Protein AF-A0A8T3WBH4-F1 (afdb_monomer_lite)

Structure (mmCIF, N/CA/C/O backbone):
data_AF-A0A8T3WBH4-F1
#
_entry.id   AF-A0A8T3WBH4-F1
#
loop_
_atom_site.group_PDB
_atom_site.id
_atom_site.type_symbol
_atom_site.label_atom_id
_atom_site.label_alt_id
_atom_site.label_comp_id
_atom_site.label_asym_id
_atom_site.label_entity_id
_atom_site.label_seq_id
_atom_site.pdbx_PDB_ins_code
_atom_site.Cartn_x
_atom_site.Cartn_y
_atom_site.Cartn_z
_atom_site.occupancy
_atom_site.B_iso_or_equiv
_atom_site.auth_seq_id
_atom_site.auth_comp_id
_atom_site.auth_asym_id
_atom_site.auth_atom_id
_atom_site.pdbx_PDB_model_num
ATOM 1 N N . MET A 1 1 ? 13.947 11.936 2.432 1.00 70.00 1 MET A N 1
ATOM 2 C CA . MET A 1 1 ? 15.131 11.147 1.985 1.00 70.00 1 MET A CA 1
ATOM 3 C C . MET A 1 1 ? 14.965 9.673 2.341 1.00 70.00 1 MET A C 1
ATOM 5 O O . MET A 1 1 ? 15.220 8.829 1.490 1.00 70.00 1 MET A O 1
ATOM 9 N N . GLU A 1 2 ? 14.506 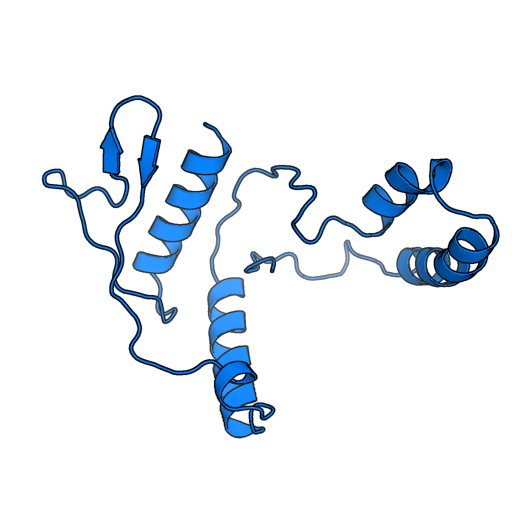9.368 3.559 1.00 82.19 2 GLU A N 1
ATOM 10 C CA . GLU A 1 2 ? 14.155 8.006 3.988 1.00 82.19 2 GLU A CA 1
ATOM 11 C C . GLU A 1 2 ? 12.959 7.437 3.201 1.00 82.19 2 GLU A C 1
ATOM 13 O O . GLU A 1 2 ? 13.027 6.307 2.728 1.00 82.19 2 GLU A O 1
ATOM 18 N N . ASP A 1 3 ? 11.934 8.253 2.929 1.00 84.56 3 ASP A N 1
ATOM 19 C CA . ASP A 1 3 ? 10.745 7.850 2.148 1.00 84.56 3 ASP A CA 1
ATOM 20 C C . ASP A 1 3 ? 11.100 7.444 0.717 1.00 84.56 3 ASP A C 1
ATOM 22 O O . ASP A 1 3 ? 10.615 6.439 0.202 1.00 84.56 3 ASP A O 1
ATOM 26 N N . ILE A 1 4 ? 12.024 8.179 0.089 1.00 88.12 4 ILE A N 1
ATOM 27 C CA . ILE A 1 4 ? 12.537 7.839 -1.243 1.00 88.12 4 ILE A CA 1
ATOM 28 C C . ILE A 1 4 ? 13.235 6.478 -1.194 1.00 88.12 4 ILE A C 1
ATOM 30 O O . ILE A 1 4 ? 12.923 5.610 -2.003 1.00 88.12 4 ILE A O 1
ATOM 34 N N . LYS A 1 5 ? 14.141 6.254 -0.232 1.00 88.94 5 LYS A N 1
ATOM 35 C CA . LYS A 1 5 ? 14.829 4.959 -0.088 1.00 88.94 5 LYS A CA 1
ATOM 36 C C . LYS A 1 5 ? 13.840 3.818 0.147 1.00 88.94 5 LYS A C 1
ATOM 38 O O . LYS A 1 5 ? 13.978 2.764 -0.468 1.00 88.94 5 LYS A O 1
ATOM 43 N N . ARG A 1 6 ? 12.831 4.042 0.996 1.00 90.88 6 ARG A N 1
ATOM 44 C CA . ARG A 1 6 ? 11.743 3.095 1.261 1.00 90.88 6 ARG A CA 1
ATOM 45 C C . ARG A 1 6 ? 11.005 2.725 -0.026 1.00 90.88 6 ARG A C 1
ATOM 47 O O . ARG A 1 6 ? 10.841 1.542 -0.310 1.00 90.88 6 ARG A O 1
ATOM 54 N N . ASN A 1 7 ? 10.587 3.717 -0.806 1.00 91.06 7 ASN A N 1
ATOM 55 C CA . ASN A 1 7 ? 9.815 3.492 -2.026 1.00 91.06 7 ASN A CA 1
ATOM 56 C C . ASN A 1 7 ? 10.655 2.810 -3.115 1.00 91.06 7 ASN A C 1
ATOM 58 O O . ASN A 1 7 ? 10.172 1.888 -3.765 1.00 91.06 7 ASN A O 1
ATOM 62 N N . ILE A 1 8 ? 11.930 3.182 -3.263 1.00 92.56 8 ILE A N 1
ATOM 63 C CA . ILE A 1 8 ? 12.861 2.501 -4.175 1.00 92.56 8 ILE A CA 1
ATOM 64 C C . ILE A 1 8 ? 13.051 1.031 -3.777 1.00 92.56 8 ILE A C 1
ATOM 66 O O . ILE A 1 8 ? 12.956 0.168 -4.643 1.00 92.56 8 ILE A O 1
ATOM 70 N N . LEU A 1 9 ? 13.225 0.720 -2.486 1.00 93.06 9 LEU A N 1
ATOM 71 C CA . LEU A 1 9 ? 13.319 -0.666 -2.002 1.00 93.06 9 LEU A CA 1
ATOM 72 C C . LEU A 1 9 ? 12.082 -1.492 -2.378 1.00 93.06 9 LEU A C 1
ATOM 74 O O . LEU A 1 9 ? 12.211 -2.636 -2.815 1.00 93.06 9 LEU A O 1
ATOM 78 N N . ILE A 1 10 ? 10.887 -0.918 -2.221 1.00 94.19 10 ILE A N 1
ATOM 79 C CA . ILE A 1 10 ? 9.627 -1.583 -2.577 1.00 94.19 10 ILE A CA 1
ATOM 80 C C . ILE A 1 10 ? 9.567 -1.831 -4.089 1.00 94.19 10 ILE A C 1
ATOM 82 O O . ILE A 1 10 ? 9.296 -2.952 -4.516 1.00 94.19 10 ILE A O 1
ATOM 86 N N . LEU A 1 11 ? 9.874 -0.822 -4.906 1.00 94.81 11 LEU A N 1
ATOM 87 C CA . LEU A 1 11 ? 9.856 -0.938 -6.367 1.00 94.81 11 LEU A CA 1
ATOM 88 C C . LEU A 1 11 ? 10.884 -1.957 -6.884 1.00 94.81 11 LEU A C 1
ATOM 90 O O . LEU A 1 11 ? 10.585 -2.752 -7.775 1.00 94.81 11 LEU A O 1
ATOM 94 N N . GLU A 1 12 ? 12.080 -2.000 -6.299 1.00 93.50 12 GLU A N 1
ATOM 95 C CA . GLU A 1 12 ? 13.083 -3.020 -6.617 1.00 93.50 12 GLU A CA 1
ATOM 96 C C . GLU A 1 12 ? 12.619 -4.438 -6.261 1.00 93.50 12 GLU A C 1
ATOM 98 O O . GLU A 1 12 ? 12.965 -5.386 -6.965 1.00 93.50 12 GLU A O 1
ATOM 103 N N . ALA A 1 13 ? 11.843 -4.609 -5.189 1.00 94.50 13 ALA A N 1
ATOM 104 C CA . ALA A 1 13 ? 11.258 -5.903 -4.848 1.00 94.50 13 ALA A CA 1
ATOM 105 C C . ALA A 1 13 ? 10.162 -6.305 -5.845 1.00 94.50 13 ALA A C 1
ATOM 107 O O . ALA A 1 13 ? 10.139 -7.444 -6.310 1.00 94.50 13 ALA A O 1
ATOM 108 N N . VAL A 1 14 ? 9.303 -5.355 -6.224 1.00 94.06 14 VAL A N 1
ATOM 109 C CA . VAL A 1 14 ? 8.222 -5.561 -7.196 1.00 94.06 14 VAL A CA 1
ATOM 110 C C . VAL A 1 14 ? 8.778 -5.971 -8.564 1.00 94.06 14 VAL A C 1
ATOM 112 O O . VAL A 1 14 ? 8.340 -6.984 -9.104 1.00 94.06 14 VAL A O 1
ATOM 115 N N . THR A 1 15 ? 9.814 -5.294 -9.072 1.00 92.44 15 THR A N 1
ATOM 116 C CA . THR A 1 15 ? 10.456 -5.644 -10.363 1.00 92.44 15 THR A CA 1
ATOM 117 C C . THR A 1 15 ? 11.096 -7.031 -10.421 1.00 92.44 15 THR A C 1
ATOM 119 O O . THR A 1 15 ? 11.357 -7.541 -11.509 1.00 92.44 15 THR A O 1
ATOM 122 N N . LYS A 1 16 ? 11.369 -7.651 -9.269 1.00 92.50 16 LYS A N 1
ATOM 123 C CA . LYS A 1 16 ? 11.939 -9.004 -9.162 1.00 92.50 16 LYS A CA 1
ATOM 124 C C . LYS A 1 16 ? 10.873 -10.065 -8.872 1.00 92.50 16 LYS A C 1
ATOM 126 O O . LYS A 1 16 ? 11.213 -11.214 -8.599 1.00 92.50 16 LYS A O 1
ATOM 131 N N . SER A 1 17 ? 9.601 -9.678 -8.888 1.00 94.19 17 SER A N 1
ATOM 132 C CA . SER A 1 17 ? 8.461 -10.527 -8.552 1.00 94.19 17 SER A CA 1
ATOM 133 C C . SER A 1 17 ? 7.600 -10.833 -9.783 1.00 94.19 17 SER A C 1
ATOM 135 O O . SER A 1 17 ? 7.861 -10.349 -10.880 1.00 94.19 17 SER A O 1
ATOM 137 N N . ALA A 1 18 ? 6.550 -11.632 -9.594 1.00 94.06 18 ALA A N 1
ATOM 138 C CA . ALA A 1 18 ? 5.538 -11.913 -10.616 1.00 94.06 18 ALA A CA 1
ATOM 139 C C . ALA A 1 18 ? 4.307 -10.981 -10.531 1.00 94.06 18 ALA A C 1
ATOM 141 O O . ALA A 1 18 ? 3.248 -11.290 -11.092 1.00 94.06 18 ALA A O 1
ATOM 142 N N . ILE A 1 19 ? 4.409 -9.891 -9.764 1.00 95.75 19 ILE A N 1
ATOM 143 C CA . ILE A 1 19 ? 3.355 -8.880 -9.631 1.00 95.75 19 ILE A CA 1
ATOM 144 C C . ILE A 1 19 ? 3.261 -8.114 -10.946 1.00 95.75 19 ILE A C 1
ATOM 146 O O . ILE A 1 19 ? 4.277 -7.707 -11.505 1.00 95.75 19 ILE A O 1
ATOM 150 N N . ASN A 1 20 ? 2.045 -7.905 -11.438 1.00 94.81 20 ASN A N 1
ATOM 151 C CA . ASN A 1 20 ? 1.845 -7.046 -12.595 1.00 94.81 20 ASN A CA 1
ATOM 152 C C . ASN A 1 20 ? 2.023 -5.583 -12.180 1.00 94.81 20 ASN A C 1
ATOM 154 O O . ASN A 1 20 ? 1.336 -5.088 -11.289 1.00 94.81 20 ASN A O 1
ATOM 158 N N . HIS A 1 21 ? 2.946 -4.889 -12.836 1.00 93.69 21 HIS A N 1
ATOM 159 C CA . HIS A 1 21 ? 3.236 -3.483 -12.587 1.00 93.69 21 HIS A CA 1
ATOM 160 C C . HIS A 1 21 ? 3.638 -2.790 -13.897 1.00 93.69 21 HIS A C 1
ATOM 162 O O . HIS A 1 21 ? 4.136 -3.457 -14.812 1.00 93.69 21 HIS A O 1
ATOM 168 N N . PRO A 1 22 ? 3.479 -1.458 -14.007 1.00 95.06 22 PRO A N 1
ATOM 169 C CA . PRO A 1 22 ? 4.045 -0.709 -15.120 1.00 95.06 22 PRO A CA 1
ATOM 170 C C . PRO A 1 22 ? 5.549 -0.961 -15.221 1.00 95.06 22 PRO A C 1
ATOM 172 O O . PRO A 1 22 ? 6.264 -0.958 -14.212 1.00 95.06 22 PRO A O 1
ATOM 175 N N . ARG A 1 23 ? 6.048 -1.205 -16.432 1.00 94.88 23 ARG A N 1
ATOM 176 C CA . ARG A 1 23 ? 7.477 -1.446 -16.643 1.00 94.88 23 ARG A CA 1
ATOM 177 C C . ARG A 1 23 ? 8.264 -0.218 -16.195 1.00 94.88 23 ARG A C 1
ATOM 179 O O . ARG A 1 23 ? 7.995 0.884 -16.661 1.00 94.88 23 ARG A O 1
ATOM 186 N N . LEU A 1 24 ? 9.259 -0.420 -15.333 1.00 95.62 24 LEU A N 1
ATOM 187 C CA . LEU A 1 24 ? 10.162 0.650 -14.914 1.00 95.62 24 LEU A CA 1
ATOM 188 C C . LEU A 1 24 ? 11.278 0.846 -15.943 1.00 95.62 24 LEU A C 1
ATOM 190 O O . LEU A 1 24 ? 11.896 -0.116 -16.407 1.00 95.62 24 LEU A O 1
ATOM 194 N N . HIS A 1 25 ? 11.559 2.104 -16.267 1.00 95.31 25 HIS A N 1
ATOM 195 C CA . HIS A 1 25 ? 12.693 2.497 -17.094 1.00 95.31 25 HIS A CA 1
ATOM 196 C C . HIS A 1 25 ? 13.923 2.715 -16.225 1.00 95.31 25 HIS A C 1
ATOM 198 O O . HIS A 1 25 ? 13.847 3.284 -15.136 1.00 95.31 25 HIS A O 1
ATOM 204 N N . LEU A 1 26 ? 15.073 2.264 -16.720 1.00 95.06 26 LEU A N 1
ATOM 205 C CA . LEU A 1 26 ? 16.338 2.384 -16.010 1.00 95.06 26 LEU A CA 1
ATOM 206 C C . LEU A 1 26 ? 17.125 3.600 -16.494 1.00 95.06 26 LEU A C 1
ATOM 208 O O . LEU A 1 26 ? 17.131 3.949 -17.674 1.00 95.06 26 LEU A O 1
ATOM 212 N N . THR A 1 27 ? 17.854 4.211 -15.570 1.00 94.38 27 THR A N 1
ATOM 213 C CA . THR A 1 27 ? 18.917 5.166 -15.885 1.00 94.38 27 THR A CA 1
ATOM 214 C C . THR A 1 27 ? 20.030 4.501 -16.699 1.00 94.38 27 THR A C 1
ATOM 216 O O . THR A 1 27 ? 20.169 3.277 -16.717 1.00 94.38 27 THR A O 1
ATOM 219 N N . LYS A 1 28 ? 20.926 5.314 -17.276 1.00 93.56 28 LYS A N 1
ATOM 220 C CA . LYS A 1 28 ? 22.148 4.832 -17.954 1.00 93.56 28 LYS A CA 1
ATOM 221 C C . LYS A 1 28 ? 23.028 3.931 -17.071 1.00 93.56 28 LYS A C 1
ATOM 223 O O . LYS A 1 28 ? 23.800 3.138 -17.593 1.00 93.56 28 LYS A O 1
ATOM 228 N N . ASN A 1 29 ? 22.889 4.040 -15.748 1.00 93.25 29 ASN A N 1
ATOM 229 C CA . ASN A 1 29 ? 23.630 3.256 -14.761 1.00 93.25 29 ASN A CA 1
ATOM 230 C C . ASN A 1 29 ? 22.817 2.068 -14.212 1.00 93.25 29 ASN A C 1
ATOM 232 O O . ASN A 1 29 ? 23.130 1.572 -13.132 1.00 93.25 29 ASN A O 1
ATOM 236 N N . ASN A 1 30 ? 21.762 1.634 -14.913 1.00 91.38 30 ASN A N 1
ATOM 237 C CA . ASN A 1 30 ? 20.896 0.508 -14.540 1.00 91.38 30 ASN A CA 1
ATOM 238 C C . ASN A 1 30 ? 20.185 0.653 -13.180 1.00 91.38 30 ASN A C 1
ATOM 240 O O . ASN A 1 30 ? 19.870 -0.340 -12.530 1.00 91.38 30 ASN A O 1
ATOM 244 N N . LYS A 1 31 ? 19.913 1.886 -12.743 1.00 92.31 31 LYS A N 1
ATOM 245 C CA . LYS A 1 31 ? 19.102 2.175 -11.543 1.00 92.31 31 LYS A CA 1
ATOM 246 C C . LYS A 1 31 ? 17.685 2.586 -11.929 1.00 92.31 31 LYS A C 1
ATOM 248 O O . LYS A 1 31 ? 17.536 3.279 -12.930 1.00 92.31 31 LYS A O 1
ATOM 253 N N . ILE A 1 32 ? 16.690 2.254 -11.104 1.00 93.50 32 ILE A N 1
ATOM 254 C CA . ILE A 1 32 ? 15.292 2.699 -11.290 1.00 93.50 32 ILE A CA 1
ATOM 255 C C . ILE A 1 32 ? 15.063 4.171 -10.894 1.00 93.50 32 ILE A C 1
ATOM 257 O O . ILE A 1 32 ? 14.092 4.787 -11.321 1.00 93.50 32 ILE A O 1
ATOM 261 N N . GLN A 1 33 ? 15.955 4.738 -10.077 1.00 95.12 33 GLN A N 1
ATOM 262 C CA . GLN A 1 33 ? 15.856 6.104 -9.569 1.00 95.12 33 GLN A CA 1
ATOM 263 C C . GLN A 1 33 ? 16.600 7.091 -10.476 1.00 95.12 33 GLN A C 1
ATOM 265 O O . GLN A 1 33 ? 17.807 6.954 -10.681 1.00 95.12 33 GLN A O 1
ATOM 270 N N . PHE A 1 34 ? 15.895 8.122 -10.932 1.00 94.31 34 PHE A N 1
ATOM 271 C CA . PHE A 1 34 ? 16.451 9.317 -11.561 1.00 94.31 34 PHE A CA 1
ATOM 272 C C . PHE A 1 34 ? 16.548 10.425 -10.510 1.00 94.31 34 PHE A C 1
ATOM 274 O O . PHE A 1 34 ? 15.587 10.655 -9.776 1.00 94.31 34 PHE A O 1
ATOM 281 N N . SER A 1 35 ? 17.684 11.117 -10.445 1.00 92.44 35 SER A N 1
ATOM 282 C CA . SER A 1 35 ? 17.904 12.192 -9.474 1.00 92.44 35 SER A CA 1
ATOM 283 C C . SER A 1 35 ? 18.502 13.413 -10.159 1.00 92.44 35 SER A C 1
ATOM 285 O O . SER A 1 35 ? 19.511 13.284 -10.847 1.00 92.44 35 SER A O 1
ATOM 287 N N . GLU A 1 36 ? 17.901 14.580 -9.931 1.00 91.38 36 GLU A N 1
ATOM 288 C CA . GLU A 1 36 ? 18.365 15.881 -10.425 1.00 91.38 36 GLU A CA 1
ATOM 289 C C . GLU A 1 36 ? 18.201 16.909 -9.296 1.00 91.38 36 GLU A C 1
ATOM 291 O O . GLU A 1 36 ? 17.085 17.219 -8.870 1.00 91.38 36 GLU A O 1
ATOM 296 N N . GLY A 1 37 ? 19.316 17.398 -8.745 1.00 89.75 37 GLY A N 1
ATOM 297 C CA . GLY A 1 37 ? 19.304 18.240 -7.545 1.00 89.75 37 GLY A CA 1
ATOM 298 C C . GLY A 1 37 ? 18.583 17.565 -6.369 1.00 89.75 37 GLY A C 1
ATOM 299 O O . GLY A 1 37 ? 18.967 16.481 -5.934 1.00 89.75 37 GLY A O 1
ATOM 300 N N . ASN A 1 38 ? 17.521 18.206 -5.871 1.00 89.62 38 ASN A N 1
ATOM 301 C CA . ASN A 1 38 ? 16.691 17.694 -4.771 1.00 89.62 38 ASN A CA 1
ATOM 302 C C . ASN A 1 38 ? 15.473 16.882 -5.245 1.00 89.62 38 ASN A C 1
ATOM 304 O O . ASN A 1 38 ? 14.643 16.488 -4.425 1.00 89.62 38 ASN A O 1
ATOM 308 N N . ILE A 1 39 ? 15.338 16.649 -6.551 1.00 90.50 39 ILE A N 1
ATOM 309 C CA . ILE A 1 39 ? 14.217 15.916 -7.135 1.00 90.50 39 ILE A CA 1
ATOM 310 C C . ILE A 1 39 ? 14.639 14.467 -7.355 1.00 90.50 39 ILE A C 1
ATOM 312 O O . ILE A 1 39 ? 15.706 14.186 -7.899 1.00 90.50 39 ILE A O 1
ATOM 316 N N . SER A 1 40 ? 13.771 13.547 -6.940 1.00 93.12 40 SER A N 1
ATOM 317 C CA . SER A 1 40 ? 13.893 12.120 -7.210 1.00 93.12 40 SER A CA 1
ATOM 318 C C . SER A 1 40 ? 12.657 11.656 -7.963 1.00 93.12 40 SER A C 1
ATOM 320 O O . SER A 1 40 ? 11.540 11.941 -7.539 1.00 93.12 40 SER A O 1
ATOM 322 N N . ALA A 1 41 ? 12.857 10.912 -9.043 1.00 94.81 41 ALA A N 1
ATOM 323 C CA . ALA A 1 41 ? 11.788 10.398 -9.884 1.00 94.81 41 ALA A CA 1
ATOM 324 C C . ALA A 1 41 ? 12.024 8.932 -10.259 1.00 94.81 41 ALA A C 1
ATOM 326 O O . ALA A 1 41 ? 13.150 8.430 -10.247 1.00 94.81 41 ALA A O 1
ATOM 327 N N . VAL A 1 42 ? 10.937 8.262 -10.627 1.00 95.88 42 VAL A N 1
ATOM 328 C CA . VAL A 1 42 ? 10.934 6.958 -11.288 1.00 95.88 42 VAL A CA 1
ATOM 329 C C . VAL A 1 42 ? 10.126 7.124 -12.565 1.00 95.88 42 VAL A C 1
ATOM 331 O O . VAL A 1 42 ? 9.090 7.784 -12.560 1.00 95.88 42 VAL A O 1
ATOM 334 N N . VAL A 1 43 ? 10.613 6.547 -13.659 1.00 95.62 43 VAL A N 1
ATOM 335 C CA . VAL A 1 43 ? 9.932 6.591 -14.955 1.00 95.62 43 VAL A CA 1
ATOM 336 C C . VAL A 1 43 ? 9.369 5.210 -15.239 1.00 95.62 43 VAL A C 1
ATOM 338 O O . VAL A 1 43 ? 10.072 4.210 -15.087 1.00 95.62 43 VAL A O 1
ATOM 341 N N . MET A 1 44 ? 8.105 5.150 -15.639 1.00 96.56 44 MET A N 1
ATOM 342 C CA . MET A 1 44 ? 7.408 3.902 -15.923 1.00 96.56 44 MET A CA 1
ATOM 343 C C . MET A 1 44 ? 6.534 4.027 -17.169 1.00 96.56 44 MET A C 1
ATOM 345 O O . MET A 1 44 ? 6.198 5.141 -17.571 1.00 96.56 44 MET A O 1
ATOM 349 N N . ASP A 1 45 ? 6.201 2.894 -17.785 1.00 97.06 45 ASP A N 1
ATOM 350 C CA . ASP A 1 45 ? 5.288 2.861 -18.928 1.00 97.06 45 ASP A CA 1
ATOM 351 C C . ASP A 1 45 ? 3.916 3.437 -18.557 1.00 97.06 45 ASP A C 1
ATOM 353 O O . ASP A 1 45 ? 3.384 3.196 -17.471 1.00 97.06 45 ASP A O 1
ATOM 357 N N . TYR A 1 46 ? 3.329 4.178 -19.495 1.00 96.00 46 TYR A N 1
ATOM 358 C CA . TYR A 1 46 ? 1.928 4.563 -19.411 1.00 96.00 46 TYR A CA 1
ATOM 359 C C . TYR A 1 46 ? 1.049 3.325 -19.611 1.00 96.00 46 TYR A C 1
ATOM 361 O O . TYR A 1 46 ? 1.254 2.558 -20.554 1.00 96.00 46 TYR A O 1
ATOM 369 N N . ILE A 1 47 ? 0.068 3.137 -18.730 1.00 94.50 47 ILE A N 1
ATOM 370 C CA . ILE A 1 47 ? -0.923 2.072 -18.870 1.00 94.50 47 ILE A CA 1
ATOM 371 C C . ILE A 1 47 ? -2.113 2.632 -19.638 1.00 94.50 47 ILE A C 1
ATOM 373 O O . ILE A 1 47 ? -2.898 3.407 -19.097 1.00 94.50 47 ILE A O 1
ATOM 377 N N . ASP A 1 48 ? -2.233 2.218 -20.897 1.00 94.00 48 ASP A N 1
ATOM 378 C CA . ASP A 1 48 ? -3.356 2.562 -21.768 1.00 94.00 48 ASP A CA 1
ATOM 379 C C . ASP A 1 48 ? -4.583 1.704 -21.417 1.00 94.00 48 ASP A C 1
ATOM 381 O O . ASP A 1 48 ? -4.866 0.671 -22.027 1.00 94.00 48 ASP A O 1
ATOM 385 N N . GLY A 1 49 ? -5.256 2.086 -20.333 1.00 92.88 49 GLY A N 1
ATOM 386 C CA . GLY A 1 49 ? -6.445 1.426 -19.808 1.00 92.88 49 GLY A CA 1
ATOM 387 C C . GLY A 1 49 ? -7.320 2.395 -19.017 1.00 92.88 49 GLY A C 1
ATOM 388 O O . GLY A 1 49 ? -6.884 3.478 -18.640 1.00 92.88 49 GLY A O 1
ATOM 389 N N . ASN A 1 50 ? -8.564 1.994 -18.755 1.00 94.88 50 ASN A N 1
ATOM 390 C CA . ASN A 1 50 ? -9.516 2.791 -17.980 1.00 94.88 50 ASN A CA 1
ATOM 391 C C . ASN A 1 50 ? -9.638 2.235 -16.563 1.00 94.88 50 ASN A C 1
ATOM 393 O O . ASN A 1 50 ? -9.684 1.014 -16.378 1.00 94.88 50 ASN A O 1
ATOM 397 N N . SER A 1 51 ? -9.756 3.115 -15.569 1.00 94.62 51 SER A N 1
ATOM 398 C CA . SER A 1 51 ? -10.160 2.683 -14.234 1.00 94.62 51 SER A CA 1
ATOM 399 C C . SER A 1 51 ? -11.643 2.292 -14.221 1.00 94.62 51 SER A C 1
ATOM 401 O O . SER A 1 51 ? -12.431 2.711 -15.070 1.00 94.62 51 SER A O 1
ATOM 403 N N . TYR A 1 52 ? -12.068 1.512 -13.226 1.00 95.44 52 TYR A N 1
ATOM 404 C CA . TYR A 1 52 ? -13.495 1.217 -13.033 1.00 95.44 52 TYR A CA 1
ATOM 405 C C . TYR A 1 52 ? -14.323 2.481 -12.756 1.00 95.44 52 TYR A C 1
ATOM 407 O O . TYR A 1 52 ? -15.488 2.553 -13.146 1.00 95.44 52 TYR A O 1
ATOM 415 N N . HIS A 1 53 ? -13.695 3.497 -12.155 1.00 94.19 53 HIS A N 1
ATOM 416 C CA . HIS A 1 53 ? -14.286 4.816 -11.976 1.00 94.19 53 HIS A CA 1
ATOM 417 C C . HIS A 1 53 ? -14.562 5.495 -13.326 1.00 94.19 53 HIS A C 1
ATOM 419 O O . HIS A 1 53 ? -15.690 5.919 -13.566 1.00 94.19 53 HIS A O 1
ATOM 425 N N . ASP A 1 54 ? -13.584 5.523 -14.23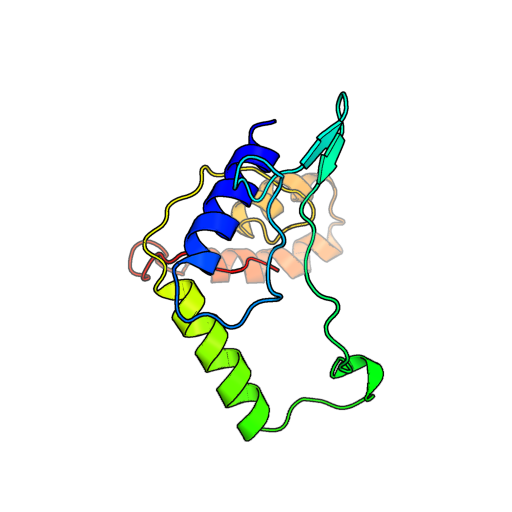8 1.00 96.56 54 ASP A N 1
ATOM 426 C CA . ASP A 1 54 ? -13.751 6.117 -15.577 1.00 96.56 54 ASP A CA 1
ATOM 427 C C . ASP A 1 54 ? -14.812 5.378 -16.404 1.00 96.56 54 ASP A C 1
ATOM 429 O O . ASP A 1 54 ? -15.524 5.974 -17.209 1.00 96.56 54 ASP A O 1
ATOM 433 N N . LEU A 1 55 ? -14.956 4.071 -16.168 1.00 96.75 55 LEU A N 1
ATOM 434 C CA . LEU A 1 55 ? -15.990 3.235 -16.779 1.00 96.75 55 LEU A CA 1
ATOM 435 C C . LEU A 1 55 ? -17.376 3.388 -16.126 1.00 96.75 55 LEU A C 1
ATOM 437 O O . LEU A 1 55 ? -18.330 2.772 -16.605 1.00 96.75 55 LEU A O 1
ATOM 441 N N . ASN A 1 56 ? -17.495 4.159 -15.040 1.00 97.50 56 ASN A N 1
ATOM 442 C CA . ASN A 1 56 ? -18.712 4.347 -14.249 1.00 97.50 56 ASN A CA 1
ATOM 443 C C . ASN A 1 56 ? -19.413 3.024 -13.878 1.00 97.50 56 ASN A C 1
ATOM 445 O O . ASN A 1 56 ? -20.634 2.879 -13.993 1.00 97.50 56 ASN A O 1
ATOM 449 N N . ARG A 1 57 ? -18.633 2.018 -13.466 1.00 97.62 57 ARG A N 1
ATOM 450 C CA . ARG A 1 57 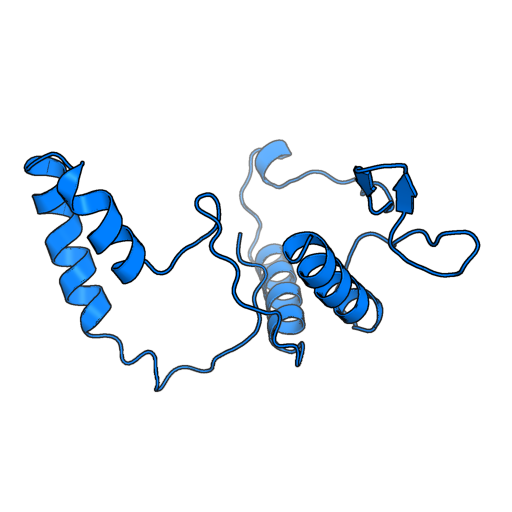? -19.157 0.721 -13.021 1.00 97.62 57 ARG A CA 1
ATOM 451 C C . ARG A 1 57 ? -18.260 0.087 -11.972 1.00 97.62 57 ARG A C 1
ATOM 453 O O . ARG A 1 57 ? -17.075 0.374 -11.898 1.00 97.62 57 ARG A O 1
ATOM 460 N N . GLN A 1 58 ? -18.812 -0.857 -11.223 1.00 96.94 58 GLN A N 1
ATOM 461 C CA . GLN A 1 58 ? -18.018 -1.715 -10.348 1.00 96.94 58 GLN A CA 1
ATOM 462 C C . GLN A 1 58 ? -17.314 -2.825 -11.154 1.00 96.94 58 GLN A C 1
ATOM 464 O O . GLN A 1 58 ? -17.792 -3.207 -12.237 1.00 96.94 58 GLN A O 1
ATOM 469 N N . PRO A 1 59 ? -16.185 -3.359 -10.657 1.00 96.88 59 PRO A N 1
ATOM 470 C CA . PRO A 1 59 ? -15.608 -4.582 -11.198 1.00 96.88 59 PRO A CA 1
ATOM 471 C C . PRO A 1 59 ? -1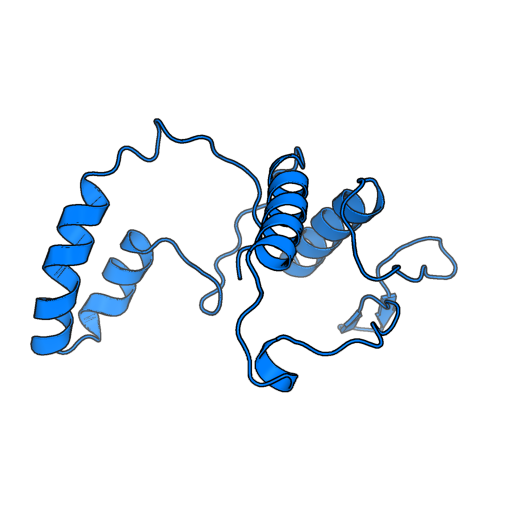6.583 -5.758 -11.030 1.00 96.88 59 PRO A C 1
ATOM 473 O O . PRO A 1 59 ? -17.297 -5.866 -10.036 1.00 96.88 59 PRO A O 1
ATOM 476 N N . SER A 1 60 ? -16.606 -6.653 -12.011 1.00 97.75 60 SER A N 1
ATOM 477 C CA . SER A 1 60 ? -17.297 -7.945 -11.928 1.00 97.75 60 SER A CA 1
ATOM 478 C C . SER A 1 60 ? -16.552 -8.923 -11.012 1.00 97.75 60 SER A C 1
ATOM 480 O O . SER A 1 60 ? -15.365 -8.748 -10.749 1.00 97.75 60 SER A O 1
ATOM 482 N N . ASP A 1 61 ? -17.187 -10.025 -10.606 1.00 98.12 61 ASP A N 1
ATOM 483 C CA . ASP A 1 61 ? -16.549 -11.051 -9.759 1.00 98.12 61 ASP A CA 1
ATOM 484 C C . ASP A 1 61 ? -15.245 -11.609 -10.352 1.00 98.12 61 ASP A C 1
ATOM 486 O O . ASP A 1 61 ? -14.272 -11.875 -9.640 1.00 98.12 61 ASP A O 1
ATOM 490 N N . LYS A 1 62 ? -15.195 -11.765 -11.682 1.00 98.06 62 LYS A N 1
ATOM 491 C CA . LYS A 1 62 ? -13.986 -12.216 -12.386 1.00 98.06 62 LYS A CA 1
ATOM 492 C C . LYS A 1 62 ? -12.865 -11.182 -12.287 1.00 98.06 62 LYS A C 1
ATOM 494 O O . LYS A 1 62 ? -11.717 -11.556 -12.072 1.00 98.06 62 LYS A O 1
ATOM 499 N N . GLU A 1 63 ? -13.197 -9.904 -12.424 1.00 97.00 63 GLU A N 1
ATOM 500 C CA . GLU A 1 63 ? -12.254 -8.788 -12.310 1.00 97.00 63 GLU A CA 1
ATOM 501 C C . GLU A 1 63 ? -11.778 -8.599 -10.865 1.00 97.00 63 GLU A C 1
ATOM 503 O O . GLU A 1 63 ? -10.577 -8.486 -10.629 1.00 97.00 63 GLU A O 1
ATOM 508 N N . LEU A 1 64 ? -12.685 -8.685 -9.887 1.00 97.12 64 LEU A N 1
ATOM 509 C CA . LEU A 1 64 ? -12.351 -8.704 -8.461 1.00 97.12 64 LEU A CA 1
ATOM 510 C C . LEU A 1 64 ? -11.397 -9.848 -8.124 1.00 97.12 64 LEU A C 1
ATOM 512 O O . LEU A 1 64 ? -10.411 -9.646 -7.421 1.00 97.12 64 LEU A O 1
ATOM 516 N N . THR A 1 65 ? -11.629 -11.038 -8.681 1.00 97.69 65 THR A N 1
ATOM 517 C CA . THR A 1 65 ? -10.724 -12.179 -8.498 1.00 97.69 65 THR A CA 1
ATOM 518 C C . THR A 1 65 ? -9.315 -11.878 -9.021 1.00 97.69 65 THR A C 1
ATOM 520 O O . THR A 1 65 ? -8.334 -12.301 -8.411 1.00 97.69 65 THR A O 1
ATOM 523 N N . LEU A 1 66 ? -9.181 -11.148 -10.134 1.00 96.38 66 LEU A N 1
ATOM 524 C CA . LEU A 1 66 ? -7.873 -10.739 -10.657 1.00 96.38 66 LEU A CA 1
ATOM 525 C C . LEU A 1 66 ? -7.194 -9.712 -9.743 1.00 96.38 66 LEU A C 1
ATOM 527 O O . LEU A 1 66 ? -6.015 -9.874 -9.439 1.00 96.38 66 LEU A O 1
ATOM 531 N N . ILE A 1 67 ? -7.941 -8.721 -9.250 1.00 95.25 67 ILE A N 1
ATOM 532 C CA . ILE A 1 67 ? -7.437 -7.719 -8.298 1.00 95.25 67 ILE A CA 1
ATOM 533 C C . ILE A 1 67 ? -6.928 -8.406 -7.024 1.00 95.25 67 ILE A C 1
ATOM 535 O O . ILE A 1 67 ? -5.798 -8.172 -6.597 1.00 95.25 67 ILE A O 1
ATOM 539 N N . LEU A 1 68 ? -7.721 -9.320 -6.459 1.00 96.00 68 LEU A N 1
ATOM 540 C CA . LEU A 1 68 ? -7.346 -10.078 -5.265 1.00 96.00 68 LEU A CA 1
ATOM 541 C C . LEU A 1 68 ? -6.095 -10.932 -5.494 1.00 96.00 68 LEU A C 1
ATOM 543 O O . LEU A 1 68 ? -5.253 -11.026 -4.607 1.00 96.00 68 LEU A O 1
ATOM 547 N N . ARG A 1 69 ? -5.927 -11.528 -6.681 1.00 96.50 69 ARG A N 1
ATOM 548 C CA . ARG A 1 69 ? -4.705 -12.280 -7.014 1.00 96.50 69 ARG A CA 1
ATOM 549 C C . ARG A 1 69 ? -3.464 -11.392 -7.008 1.00 96.50 69 ARG A C 1
ATOM 551 O O . ARG A 1 69 ? -2.441 -11.821 -6.483 1.00 96.50 69 ARG A O 1
ATOM 558 N N . GLU A 1 70 ? -3.532 -10.181 -7.554 1.00 95.62 70 GLU A N 1
ATOM 559 C CA . GLU A 1 70 ? -2.396 -9.249 -7.504 1.00 95.62 70 GLU A CA 1
ATOM 560 C C . GLU A 1 70 ? -2.113 -8.775 -6.071 1.00 95.62 70 GLU A C 1
ATOM 562 O O . GLU A 1 70 ? -0.959 -8.788 -5.644 1.00 95.62 70 GLU A O 1
ATOM 567 N N . ALA A 1 71 ? -3.151 -8.473 -5.284 1.00 95.44 71 ALA A N 1
ATOM 568 C CA . ALA A 1 71 ? -2.999 -8.135 -3.866 1.00 95.44 71 ALA A CA 1
ATOM 569 C C . ALA A 1 71 ? -2.344 -9.275 -3.060 1.00 95.44 71 ALA A C 1
ATOM 571 O O . ALA A 1 71 ? -1.468 -9.032 -2.228 1.00 95.44 71 ALA A O 1
ATOM 572 N N . MET A 1 72 ? -2.703 -10.529 -3.353 1.00 95.31 72 MET A N 1
ATOM 573 C CA . MET A 1 72 ? -2.072 -11.699 -2.739 1.00 95.31 72 MET A CA 1
ATOM 574 C C . MET A 1 72 ? -0.586 -11.793 -3.088 1.00 95.31 72 MET A C 1
ATOM 576 O O . MET A 1 72 ? 0.225 -11.956 -2.178 1.00 95.31 72 MET A O 1
ATOM 580 N N . LYS A 1 73 ? -0.202 -11.608 -4.357 1.00 96.25 73 LYS A N 1
ATOM 581 C CA . LYS A 1 73 ? 1.217 -11.592 -4.756 1.00 96.25 73 LYS A CA 1
ATOM 582 C C . LYS A 1 73 ? 2.006 -10.491 -4.038 1.00 96.25 73 LYS A C 1
ATOM 584 O O . LYS A 1 73 ? 3.138 -10.725 -3.625 1.00 96.25 73 LYS A O 1
ATOM 589 N N . ILE A 1 74 ? 1.411 -9.308 -3.846 1.00 96.12 74 ILE A N 1
ATOM 590 C CA . ILE A 1 74 ? 2.020 -8.226 -3.051 1.00 96.12 74 ILE A CA 1
ATOM 591 C C . ILE A 1 74 ? 2.259 -8.696 -1.611 1.00 96.12 74 ILE A C 1
ATOM 593 O O . ILE A 1 74 ? 3.353 -8.507 -1.079 1.00 96.12 74 ILE A O 1
ATOM 597 N N . SER A 1 75 ? 1.279 -9.370 -1.002 1.00 94.56 75 SER A N 1
ATOM 598 C CA . SER A 1 75 ? 1.390 -9.893 0.368 1.00 94.56 75 SER A CA 1
ATOM 599 C C . SER A 1 75 ? 2.443 -10.993 0.546 1.00 94.56 75 SER A C 1
ATOM 601 O O . SER A 1 75 ? 2.916 -11.233 1.660 1.00 94.56 75 SER A O 1
ATOM 603 N N . GLU A 1 76 ? 2.845 -11.647 -0.542 1.00 94.44 76 GLU A N 1
ATOM 604 C CA . GLU A 1 76 ? 3.904 -12.657 -0.556 1.00 94.44 76 GLU A CA 1
ATOM 605 C C . GLU A 1 76 ? 5.313 -12.054 -0.630 1.00 94.44 76 GLU A C 1
ATOM 607 O O . GLU A 1 76 ? 6.288 -12.761 -0.355 1.00 94.44 76 GLU A O 1
ATOM 612 N N . LEU A 1 77 ? 5.451 -10.754 -0.925 1.00 94.81 77 LEU A N 1
ATOM 613 C CA . LEU A 1 77 ? 6.747 -10.083 -0.878 1.00 94.81 77 LEU A CA 1
ATOM 614 C C . LEU A 1 77 ? 7.326 -10.151 0.539 1.00 94.81 77 LEU A C 1
ATOM 616 O O . LEU A 1 77 ? 6.795 -9.581 1.493 1.00 94.81 77 LEU A O 1
ATOM 620 N N . ASN A 1 78 ? 8.475 -10.810 0.673 1.00 92.19 78 ASN A N 1
ATOM 621 C CA . ASN A 1 78 ? 9.188 -10.912 1.942 1.00 92.19 78 ASN A CA 1
ATOM 622 C C . ASN A 1 78 ? 10.096 -9.692 2.171 1.00 92.19 78 ASN A C 1
ATOM 624 O O . ASN A 1 78 ? 11.318 -9.815 2.269 1.00 92.19 78 ASN A O 1
ATOM 628 N N . ILE A 1 79 ? 9.491 -8.505 2.219 1.00 93.25 79 ILE A N 1
ATOM 629 C CA . ILE A 1 79 ? 10.172 -7.240 2.507 1.00 93.25 79 ILE A CA 1
ATOM 630 C C . ILE A 1 79 ? 9.603 -6.590 3.765 1.00 93.25 79 ILE A C 1
ATOM 632 O O . ILE A 1 79 ? 8.435 -6.759 4.108 1.00 93.25 79 ILE A O 1
ATOM 636 N N . LYS A 1 80 ? 10.447 -5.828 4.462 1.00 90.50 80 LYS A N 1
ATOM 637 C CA . LYS A 1 80 ? 10.076 -5.062 5.657 1.00 90.50 80 LYS A CA 1
ATOM 638 C C . LYS A 1 80 ? 10.621 -3.641 5.531 1.00 90.50 80 LYS A C 1
ATOM 640 O O . LYS A 1 80 ? 11.660 -3.343 6.122 1.00 90.50 80 LYS A O 1
ATOM 645 N N . PRO A 1 81 ? 9.991 -2.789 4.703 1.00 88.88 81 PRO A N 1
ATOM 646 C CA . PRO A 1 81 ? 10.373 -1.387 4.630 1.00 88.88 81 PRO A CA 1
ATOM 647 C C . PRO A 1 81 ? 10.275 -0.732 6.019 1.00 88.88 81 PRO A C 1
ATOM 649 O O . PRO A 1 81 ? 9.406 -1.119 6.806 1.00 88.88 81 PRO A O 1
ATOM 652 N N . PRO A 1 82 ? 11.132 0.258 6.332 1.00 85.31 82 PRO A N 1
ATOM 653 C CA . PRO A 1 82 ? 11.008 1.011 7.573 1.00 85.31 82 PRO A CA 1
ATOM 654 C C . PRO A 1 82 ? 9.623 1.664 7.661 1.00 85.31 82 PRO A C 1
ATOM 656 O O . PRO A 1 82 ? 9.050 2.085 6.649 1.00 85.31 82 PRO A O 1
ATOM 659 N N . PHE A 1 83 ? 9.081 1.727 8.877 1.00 83.06 83 PHE A N 1
ATOM 660 C CA . PHE A 1 83 ? 7.842 2.450 9.126 1.00 83.06 83 PHE A CA 1
ATOM 661 C C . PHE A 1 83 ? 8.084 3.949 8.956 1.00 83.06 83 PHE A C 1
ATOM 663 O O . PHE A 1 83 ? 9.043 4.496 9.502 1.00 83.06 83 PHE A O 1
ATOM 670 N N . ILE A 1 84 ? 7.200 4.594 8.205 1.00 81.44 84 ILE A N 1
ATOM 671 C CA . ILE A 1 84 ? 7.188 6.034 7.987 1.00 81.44 84 ILE A CA 1
ATOM 672 C C . ILE A 1 84 ? 5.750 6.466 8.211 1.00 81.44 84 ILE A C 1
ATOM 674 O O . ILE A 1 84 ? 4.840 5.915 7.593 1.00 81.44 84 ILE A O 1
ATOM 678 N N . TYR A 1 85 ? 5.556 7.401 9.137 1.00 77.06 85 TYR A N 1
ATOM 679 C CA . TYR A 1 85 ? 4.240 7.972 9.368 1.00 77.06 85 TYR A CA 1
ATOM 680 C C . TYR A 1 85 ? 3.869 8.847 8.176 1.00 77.06 85 TYR A C 1
ATOM 682 O O . TYR A 1 85 ? 4.586 9.796 7.855 1.00 77.06 85 TYR A O 1
ATOM 690 N N . ASP A 1 86 ? 2.737 8.531 7.565 1.00 72.94 86 ASP A N 1
ATOM 691 C CA . ASP A 1 86 ? 2.147 9.300 6.488 1.00 72.94 86 ASP A CA 1
ATOM 692 C C . ASP A 1 86 ? 0.698 9.616 6.867 1.00 72.94 86 ASP A C 1
ATOM 694 O O . ASP A 1 86 ? -0.131 8.719 6.987 1.00 72.94 86 ASP A O 1
ATOM 698 N N . SER A 1 87 ? 0.407 10.897 7.101 1.00 66.00 87 SER A N 1
ATOM 699 C CA . SER A 1 87 ? -0.922 11.360 7.512 1.00 66.00 87 SER A CA 1
ATOM 700 C C . SER A 1 87 ? -1.991 11.214 6.430 1.00 66.00 87 SER A C 1
ATOM 702 O O . SER A 1 87 ? -3.166 11.354 6.755 1.00 66.00 87 SER A O 1
ATOM 704 N N . ILE A 1 88 ? -1.596 11.007 5.167 1.00 60.59 88 ILE A N 1
ATOM 705 C CA . ILE A 1 88 ? -2.526 10.771 4.053 1.00 60.59 88 ILE A CA 1
ATOM 706 C C . ILE A 1 88 ? -2.656 9.284 3.693 1.00 60.59 88 ILE A C 1
ATOM 708 O O . ILE A 1 88 ? -3.517 8.946 2.888 1.00 60.59 88 ILE A O 1
ATOM 712 N N . ALA A 1 89 ? -1.854 8.403 4.299 1.00 64.44 89 ALA A N 1
ATOM 713 C CA . ALA A 1 89 ? -1.985 6.955 4.152 1.00 64.44 89 ALA A CA 1
ATOM 714 C C . ALA A 1 89 ? -2.883 6.355 5.247 1.00 64.44 89 ALA A C 1
ATOM 716 O O . ALA A 1 89 ? -3.208 7.006 6.243 1.00 64.44 89 ALA A O 1
ATOM 717 N N . ILE A 1 90 ? -3.252 5.077 5.099 1.00 61.09 90 ILE A N 1
ATOM 718 C CA . ILE A 1 90 ? -3.979 4.337 6.138 1.00 61.09 90 ILE A CA 1
ATOM 719 C C . ILE A 1 90 ? -3.061 4.145 7.354 1.00 61.09 90 ILE A C 1
ATOM 721 O O . ILE A 1 90 ? -2.251 3.218 7.428 1.00 61.09 90 ILE A O 1
ATOM 725 N N . VAL A 1 91 ? -3.190 5.039 8.330 1.00 68.00 91 VAL A N 1
ATOM 726 C CA . VAL A 1 91 ? -2.562 4.914 9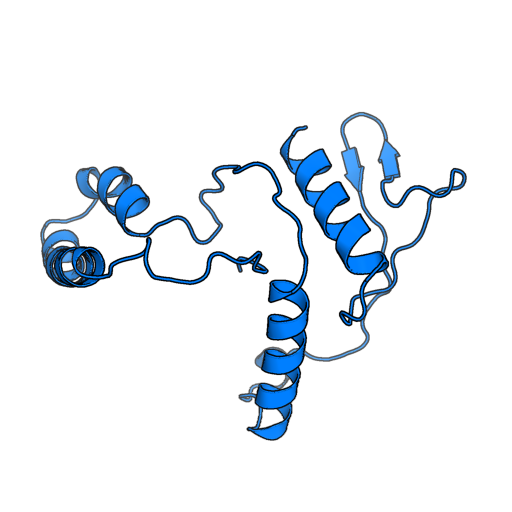.647 1.00 68.00 91 VAL A CA 1
ATOM 727 C C . VAL A 1 91 ? -3.414 3.990 10.525 1.00 68.00 91 VAL A C 1
ATOM 729 O O . VAL A 1 91 ? -4.623 3.856 10.334 1.00 68.00 91 VAL A O 1
ATOM 732 N N . ASN A 1 92 ? -2.787 3.341 11.508 1.00 81.06 92 ASN A N 1
ATOM 733 C CA . ASN A 1 92 ? -3.494 2.575 12.530 1.00 81.06 92 ASN A CA 1
ATOM 734 C C . ASN A 1 92 ? -4.626 3.417 13.157 1.00 81.06 92 ASN A C 1
ATOM 736 O O . ASN A 1 92 ? -4.378 4.506 13.677 1.00 81.06 92 ASN A O 1
ATOM 740 N N . LEU A 1 93 ? -5.860 2.899 13.108 1.00 88.19 93 LEU A N 1
ATOM 741 C CA . LEU A 1 93 ? -7.060 3.579 13.605 1.00 88.19 93 LEU A CA 1
ATOM 742 C C . LEU A 1 93 ? -6.921 4.021 15.067 1.00 88.19 93 LEU A C 1
ATOM 744 O O . LEU A 1 93 ? -7.358 5.116 15.404 1.00 88.19 93 LEU A O 1
ATOM 748 N N . LEU A 1 94 ? -6.312 3.195 15.925 1.00 89.56 94 LEU A N 1
ATOM 749 C CA . LEU A 1 94 ? -6.132 3.507 17.344 1.00 89.56 94 LEU A CA 1
ATOM 750 C C . LEU A 1 94 ? -5.175 4.687 17.522 1.00 89.56 94 LEU A C 1
ATOM 752 O O . LEU A 1 94 ? -5.522 5.657 18.194 1.00 89.56 94 LEU A O 1
ATOM 756 N N . ASP A 1 95 ? -4.027 4.642 16.842 1.00 87.56 95 ASP A N 1
ATOM 757 C CA . ASP A 1 95 ? -3.035 5.721 16.882 1.00 87.56 95 ASP A CA 1
ATOM 758 C C . ASP A 1 95 ? -3.624 7.034 16.350 1.00 87.56 95 ASP A C 1
ATOM 760 O O . ASP A 1 95 ? -3.367 8.109 16.896 1.00 87.56 95 ASP A O 1
ATOM 764 N N . MET A 1 96 ? -4.420 6.966 15.277 1.00 88.50 96 MET A N 1
ATOM 765 C CA . MET A 1 96 ? -5.079 8.146 14.720 1.00 88.50 96 MET A CA 1
ATOM 766 C C . MET A 1 96 ? -6.151 8.688 15.635 1.00 88.50 96 MET A C 1
ATOM 768 O O . MET A 1 96 ? -6.192 9.896 15.850 1.00 88.50 96 MET A O 1
ATOM 772 N N . TYR A 1 97 ? -6.994 7.820 16.186 1.00 91.50 97 TYR A N 1
ATOM 773 C CA . TYR A 1 97 ? -8.055 8.230 17.086 1.00 91.50 97 TYR A CA 1
ATOM 774 C C . TYR A 1 97 ? -7.486 9.006 18.276 1.00 91.50 97 TYR A C 1
ATOM 776 O O . TYR A 1 97 ? -7.956 10.108 18.553 1.00 91.50 97 TYR A O 1
ATOM 784 N N . GLU A 1 98 ? -6.421 8.515 18.916 1.00 90.31 98 GLU A N 1
ATOM 785 C CA . GLU A 1 98 ? -5.753 9.229 20.014 1.00 90.31 98 GLU A CA 1
ATOM 786 C C . GLU A 1 98 ? -5.247 10.617 19.597 1.00 90.31 98 GLU A C 1
ATOM 788 O O . GLU A 1 98 ? -5.399 11.585 20.345 1.00 90.31 98 GLU A O 1
ATOM 793 N N . ARG A 1 99 ? -4.692 10.739 18.385 1.00 89.56 99 ARG A N 1
ATOM 794 C CA . ARG A 1 99 ? -4.168 12.007 17.854 1.00 89.56 99 ARG A CA 1
ATOM 795 C C . ARG A 1 99 ? -5.261 13.009 17.506 1.00 89.56 99 ARG A C 1
ATOM 797 O O . ARG A 1 99 ? -5.065 14.202 17.724 1.00 89.56 99 ARG A O 1
ATOM 804 N N . VAL A 1 100 ? -6.375 12.553 16.933 1.00 90.56 100 VAL A N 1
ATOM 805 C CA . VAL A 1 100 ? -7.423 13.449 16.419 1.00 90.56 100 VAL A CA 1
ATOM 806 C C . VAL A 1 100 ? -8.518 13.737 17.434 1.00 90.56 100 VAL A C 1
ATOM 808 O O . VAL A 1 100 ? -9.170 14.765 17.305 1.00 90.56 100 VAL A O 1
ATOM 811 N N . THR A 1 101 ? -8.693 12.901 18.467 1.00 93.19 101 THR A N 1
ATOM 812 C CA . THR A 1 101 ? -9.727 13.078 19.508 1.00 93.19 101 THR A CA 1
ATOM 813 C C . THR A 1 101 ? -9.791 14.500 20.082 1.00 93.19 101 THR A C 1
ATOM 815 O O . THR A 1 101 ? -10.899 15.022 20.192 1.00 93.19 101 THR A O 1
ATOM 818 N N . PRO A 1 102 ? -8.669 15.191 20.389 1.00 94.94 102 PRO A N 1
ATOM 819 C CA . PRO A 1 102 ? -8.713 16.573 20.886 1.00 94.94 102 PRO A CA 1
ATOM 820 C C . PRO A 1 102 ? -9.345 17.591 19.923 1.00 94.94 102 PRO A C 1
ATOM 822 O O . PRO A 1 102 ? -9.665 18.704 2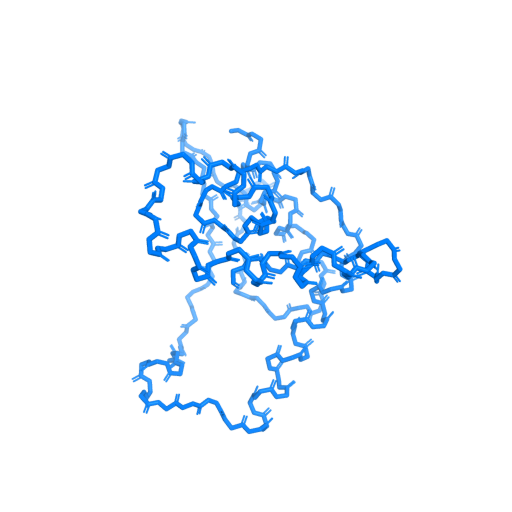0.332 1.00 94.94 102 PRO A O 1
ATOM 825 N N . HIS A 1 103 ? -9.492 17.229 18.649 1.00 94.94 103 HIS A N 1
ATOM 826 C CA . HIS A 1 103 ? -10.029 18.067 17.580 1.00 94.94 103 HIS A CA 1
ATOM 827 C C . HIS A 1 103 ? -11.435 17.646 17.131 1.00 94.94 103 HIS A C 1
ATOM 829 O O . HIS A 1 103 ? -12.020 18.320 16.285 1.00 94.94 103 HIS A O 1
ATOM 835 N N . LEU A 1 104 ? -11.975 16.548 17.670 1.00 94.62 104 LEU A N 1
ATOM 836 C CA . LEU A 1 104 ? -13.300 16.049 17.314 1.00 94.62 104 LEU A CA 1
ATOM 837 C C . LEU A 1 104 ? -14.404 16.791 18.067 1.00 94.62 104 LEU A C 1
ATOM 839 O O . LEU A 1 104 ? -14.246 17.188 19.224 1.00 94.62 104 LEU A O 1
ATOM 843 N N . SER A 1 105 ? -15.565 16.926 17.425 1.00 97.25 105 SER A N 1
ATOM 844 C CA . SER A 1 105 ? -16.771 17.363 18.121 1.00 97.25 105 SER A CA 1
ATOM 845 C C . SER A 1 105 ? -17.247 16.279 19.110 1.00 97.25 105 SER A C 1
ATOM 847 O O . SER A 1 105 ? -16.901 15.099 18.964 1.00 97.25 105 SER A O 1
ATOM 849 N N . PRO A 1 106 ? -18.067 16.627 20.120 1.00 96.25 106 PRO A N 1
ATOM 850 C CA . PRO A 1 106 ? -18.683 15.628 20.993 1.00 96.25 106 PRO A CA 1
ATOM 851 C C . PRO A 1 106 ? -19.544 14.611 20.232 1.00 96.25 106 PRO A C 1
ATOM 853 O O . PRO A 1 106 ? -19.601 13.447 20.626 1.00 96.25 106 PRO A O 1
ATOM 856 N N . GLU A 1 107 ? -20.186 15.042 19.142 1.00 97.19 107 GLU A N 1
ATOM 857 C CA . GLU A 1 107 ? -20.984 14.185 18.262 1.00 97.19 107 GLU A CA 1
ATOM 858 C C . GLU A 1 107 ? -20.100 13.153 17.550 1.00 97.19 107 GLU A C 1
ATOM 860 O O . GLU A 1 107 ? -20.317 11.952 17.712 1.00 97.19 107 GLU A O 1
ATOM 865 N N . ASP A 1 108 ? -19.037 13.598 16.872 1.00 96.50 108 ASP A N 1
ATOM 866 C CA . ASP A 1 108 ? -18.098 12.708 16.172 1.00 96.50 108 ASP A CA 1
ATOM 867 C C . ASP A 1 108 ? -17.401 11.745 17.137 1.00 96.50 108 ASP A C 1
ATOM 869 O O . ASP A 1 108 ? -17.249 10.555 16.860 1.00 96.50 108 ASP A O 1
ATOM 873 N N . THR A 1 109 ? -17.019 12.244 18.316 1.00 95.19 109 THR A N 1
ATOM 874 C CA . THR A 1 109 ? -16.439 11.417 19.382 1.00 95.19 109 THR A CA 1
ATOM 875 C C . THR A 1 109 ? -17.427 10.338 19.828 1.00 95.19 109 THR A C 1
ATOM 877 O O . THR A 1 109 ? -17.039 9.187 20.036 1.00 95.19 109 THR A O 1
ATOM 880 N N . GLY A 1 110 ? -18.711 10.687 19.955 1.00 95.69 110 GLY A N 1
ATOM 881 C CA . GLY A 1 110 ? -19.781 9.750 20.285 1.00 95.69 110 GLY A CA 1
ATOM 882 C C . GLY A 1 110 ? -19.966 8.652 19.235 1.00 95.69 110 GLY A C 1
ATOM 883 O O . GLY A 1 110 ? -20.201 7.504 19.608 1.00 95.69 110 GLY A O 1
ATOM 884 N N . LEU A 1 111 ? -19.804 8.979 17.948 1.00 95.88 111 LEU A N 1
ATOM 885 C CA . LEU A 1 111 ? -19.899 8.026 16.835 1.00 95.88 111 LEU A CA 1
ATOM 886 C C . LEU A 1 111 ? -18.680 7.100 16.738 1.00 95.88 111 LEU A C 1
ATOM 888 O O . LEU A 1 111 ? -18.828 5.906 16.483 1.00 95.88 111 LEU A O 1
ATOM 892 N N . LEU A 1 112 ? -17.474 7.632 16.949 1.00 95.50 112 LEU A N 1
ATOM 893 C CA . LEU A 1 112 ? -16.228 6.881 16.772 1.00 95.50 112 LEU A CA 1
ATOM 894 C C . LEU A 1 112 ? -15.880 5.999 17.969 1.00 95.50 112 LEU A C 1
ATOM 896 O O . LEU A 1 112 ? -15.314 4.921 17.789 1.00 95.50 112 LEU A O 1
ATOM 900 N N . LYS A 1 113 ? -16.225 6.421 19.191 1.00 95.31 113 LYS A N 1
ATOM 901 C CA . LYS A 1 113 ? -15.854 5.691 20.408 1.00 95.31 113 LYS A CA 1
ATOM 902 C C . LYS A 1 113 ? -16.305 4.219 20.392 1.00 95.31 113 LYS A C 1
ATOM 904 O O . LYS A 1 113 ? -15.457 3.377 20.668 1.00 95.31 113 LYS A O 1
ATOM 909 N N . PRO A 1 114 ? -17.558 3.857 20.045 1.00 96.62 114 PRO A N 1
ATOM 910 C CA . PRO A 1 114 ? -17.967 2.451 19.975 1.00 96.62 114 PRO A CA 1
ATOM 911 C C . PRO A 1 114 ? -17.145 1.633 18.972 1.00 96.62 114 PRO A C 1
ATOM 913 O O . PRO A 1 114 ? -16.731 0.524 19.295 1.00 96.62 114 PRO A O 1
ATOM 916 N N . VAL A 1 115 ? -16.851 2.203 17.796 1.00 95.50 115 VAL A N 1
ATOM 917 C CA . VAL A 1 115 ? -16.045 1.554 16.747 1.00 95.50 115 VAL A CA 1
ATOM 918 C C . VAL A 1 115 ? -14.624 1.290 17.240 1.00 95.50 115 VAL A C 1
ATOM 920 O O . VAL A 1 115 ? -14.084 0.206 17.044 1.00 95.50 115 VAL A O 1
ATOM 923 N N . VAL A 1 116 ? -14.019 2.267 17.917 1.00 95.50 116 VAL A N 1
ATOM 924 C CA . VAL A 1 116 ? -12.674 2.140 18.491 1.00 95.50 116 VAL A CA 1
ATOM 925 C C . VAL A 1 116 ? -12.639 1.090 19.598 1.00 95.50 116 VAL A C 1
ATOM 927 O O . VAL A 1 116 ? -11.703 0.294 19.647 1.00 95.50 116 VAL A O 1
ATOM 930 N N . GLU A 1 117 ? -13.642 1.063 20.477 1.00 96.12 117 GLU A N 1
ATOM 931 C CA . GLU A 1 117 ? -13.717 0.056 21.539 1.00 96.12 117 GLU A CA 1
ATOM 932 C C . GLU A 1 117 ? -13.895 -1.360 20.975 1.00 96.12 117 GLU A C 1
ATOM 934 O O . GLU A 1 117 ? -13.233 -2.280 21.449 1.00 96.12 117 GLU A O 1
ATOM 939 N N . GLU A 1 118 ? -14.698 -1.542 19.923 1.00 96.06 118 GLU A N 1
ATOM 940 C CA . GLU A 1 118 ? -14.798 -2.826 19.222 1.00 96.06 118 GLU A CA 1
ATOM 941 C C . GLU A 1 118 ? -13.472 -3.205 18.548 1.00 96.06 118 GLU A C 1
ATOM 943 O O . GLU A 1 118 ? -12.986 -4.324 18.718 1.00 96.06 118 GLU A O 1
ATOM 948 N N . PHE A 1 119 ? -12.822 -2.267 17.856 1.00 94.00 119 PHE A N 1
ATOM 949 C CA . PHE A 1 119 ? -11.548 -2.507 17.173 1.00 94.00 119 PHE A CA 1
ATOM 950 C C . PHE A 1 119 ? -10.428 -2.935 18.138 1.00 94.00 119 PHE A C 1
ATOM 952 O O . PHE A 1 119 ? -9.604 -3.781 17.790 1.00 94.00 119 PHE A O 1
ATOM 959 N N . LYS A 1 120 ? -10.420 -2.423 19.379 1.00 94.00 120 LYS A N 1
ATOM 960 C CA . LYS A 1 120 ? -9.478 -2.837 20.440 1.00 94.00 120 LYS A CA 1
ATOM 961 C C . LYS A 1 120 ? -9.626 -4.300 20.864 1.00 94.00 120 LYS A C 1
ATOM 963 O O . LYS A 1 120 ? -8.699 -4.841 21.462 1.00 94.00 120 LYS A O 1
ATOM 968 N N . THR A 1 121 ? -10.762 -4.941 20.585 1.00 95.88 121 THR A N 1
ATOM 969 C CA . THR A 1 121 ? -10.977 -6.358 20.930 1.00 95.88 121 THR A CA 1
ATOM 970 C C . THR A 1 121 ? -10.250 -7.321 19.989 1.00 95.88 121 THR A C 1
ATOM 972 O O . THR A 1 121 ? -10.104 -8.500 20.313 1.00 95.88 121 THR A O 1
ATOM 975 N N . VAL A 1 122 ? -9.765 -6.838 18.840 1.00 93.69 122 VAL A N 1
ATOM 976 C CA . VAL A 1 122 ? -9.052 -7.652 17.852 1.00 93.69 122 VAL A CA 1
ATOM 977 C C . VAL A 1 122 ? -7.630 -7.950 18.334 1.00 93.69 122 VAL A C 1
ATOM 979 O O . VAL A 1 122 ? -6.825 -7.046 18.556 1.00 93.69 122 VAL A O 1
ATOM 982 N N . ASP A 1 123 ? -7.272 -9.233 18.425 1.00 94.00 123 ASP A N 1
ATOM 983 C CA . ASP A 1 123 ? -5.891 -9.646 18.691 1.00 94.00 123 ASP A CA 1
ATOM 984 C C . ASP A 1 123 ? -5.029 -9.545 17.420 1.00 94.00 123 ASP A C 1
ATOM 986 O O . ASP A 1 123 ? -4.811 -10.523 16.700 1.00 94.00 123 ASP A O 1
ATOM 990 N N . PHE A 1 124 ? -4.484 -8.355 17.156 1.00 89.19 124 PHE A N 1
ATOM 991 C CA . PHE A 1 124 ? -3.585 -8.101 16.021 1.00 89.19 124 PHE A CA 1
ATOM 992 C C . PHE A 1 124 ? -2.274 -8.899 16.058 1.00 89.19 124 PHE A C 1
ATOM 994 O O . PHE A 1 124 ? -1.589 -8.995 15.037 1.00 89.19 124 PHE A O 1
ATOM 1001 N N . ASN A 1 125 ? -1.885 -9.458 17.209 1.00 91.44 125 ASN A N 1
ATOM 1002 C CA . ASN A 1 125 ? -0.688 -10.292 17.293 1.00 91.44 125 ASN A CA 1
ATOM 1003 C C . ASN A 1 125 ? -0.940 -11.714 16.792 1.00 91.44 125 ASN A C 1
ATOM 1005 O O . ASN A 1 125 ? 0.002 -12.341 16.309 1.00 91.44 125 ASN A O 1
ATOM 1009 N N . SER A 1 126 ? -2.188 -12.186 16.846 1.00 95.19 126 SER A N 1
ATOM 1010 C CA . SER A 1 126 ? -2.591 -13.462 16.243 1.00 95.19 126 SER A CA 1
ATOM 1011 C C . SER A 1 126 ? -2.650 -13.421 14.711 1.00 95.19 126 SER A C 1
ATOM 1013 O O . SER A 1 126 ? -2.561 -14.462 14.058 1.00 95.19 126 SER A O 1
ATOM 1015 N N . LEU A 1 127 ? -2.784 -12.228 14.123 1.00 92.19 127 LEU A N 1
ATOM 1016 C CA . LEU A 1 127 ? -2.971 -12.062 12.685 1.00 92.19 127 LEU A CA 1
ATOM 1017 C C . LEU A 1 127 ? -1.645 -12.150 11.908 1.00 92.19 127 LEU A C 1
ATOM 1019 O O . LEU A 1 127 ? -0.603 -11.668 12.372 1.00 92.19 127 LEU A O 1
ATOM 1023 N N . PRO A 1 128 ? -1.658 -12.711 10.684 1.00 91.44 128 PRO A N 1
ATOM 1024 C CA . PRO A 1 128 ? -0.483 -12.718 9.826 1.00 91.44 128 PRO A CA 1
ATOM 1025 C C . PRO A 1 128 ? -0.089 -11.287 9.441 1.00 91.44 128 PRO A C 1
ATOM 1027 O O . PRO A 1 128 ? -0.883 -10.528 8.891 1.00 91.44 128 PRO A O 1
ATOM 1030 N N . LYS A 1 129 ? 1.175 -10.931 9.684 1.00 90.19 129 LYS A N 1
ATOM 1031 C CA . LYS A 1 129 ? 1.733 -9.619 9.328 1.00 90.19 129 LYS A CA 1
ATOM 1032 C C . LYS A 1 129 ? 2.429 -9.720 7.975 1.00 90.19 129 LYS A C 1
ATOM 1034 O O . LYS A 1 129 ? 3.454 -10.396 7.858 1.00 90.19 129 LYS A O 1
ATOM 1039 N N . LYS A 1 130 ? 1.861 -9.072 6.959 1.00 92.06 130 LYS A N 1
ATOM 1040 C CA . LYS A 1 130 ? 2.350 -9.081 5.574 1.00 92.06 130 LYS A CA 1
ATOM 1041 C C . LYS A 1 130 ? 2.541 -7.661 5.054 1.00 92.06 130 LYS A C 1
ATOM 1043 O O . LYS A 1 130 ? 1.950 -6.721 5.577 1.00 92.06 130 LYS A O 1
ATOM 1048 N N . PHE A 1 131 ? 3.388 -7.523 4.039 1.00 91.75 131 PHE A N 1
ATOM 1049 C CA . PHE A 1 131 ? 3.492 -6.279 3.286 1.00 91.75 131 PHE A CA 1
ATOM 1050 C C . PHE A 1 131 ? 2.204 -6.066 2.475 1.00 91.75 131 PHE A C 1
ATOM 1052 O O . PHE A 1 131 ? 1.648 -7.022 1.944 1.00 91.75 131 PHE A O 1
ATOM 1059 N N . ILE A 1 132 ? 1.711 -4.833 2.397 1.00 90.56 132 ILE A N 1
ATOM 1060 C CA . ILE A 1 132 ? 0.500 -4.470 1.647 1.00 90.56 132 ILE A CA 1
ATOM 1061 C C . ILE A 1 132 ? 0.766 -3.202 0.832 1.00 90.56 132 ILE A C 1
ATOM 1063 O O . ILE A 1 132 ? 1.721 -2.482 1.123 1.00 90.56 132 ILE A O 1
ATOM 1067 N N . HIS A 1 133 ? -0.088 -2.923 -0.159 1.00 89.19 133 HIS A N 1
ATOM 1068 C CA . HIS A 1 133 ? -0.031 -1.684 -0.944 1.00 89.19 133 HIS A CA 1
ATOM 1069 C C . HIS A 1 133 ? -0.194 -0.440 -0.048 1.00 89.19 133 HIS A C 1
ATOM 1071 O O . HIS A 1 133 ? 0.684 0.419 -0.037 1.00 89.19 133 HIS A O 1
ATOM 1077 N N . GLY A 1 134 ? -1.236 -0.424 0.794 1.00 80.44 134 GLY A N 1
ATOM 1078 C CA . GLY A 1 134 ? -1.424 0.587 1.847 1.00 80.44 134 GLY A CA 1
ATOM 1079 C C . GLY A 1 134 ? -2.268 1.809 1.463 1.00 80.44 134 GLY A C 1
ATOM 1080 O O . GLY A 1 134 ? -2.370 2.723 2.277 1.00 80.44 134 GLY A O 1
ATOM 1081 N N . ASP A 1 135 ? -2.863 1.781 0.271 1.00 75.69 135 ASP A N 1
ATOM 1082 C CA . ASP A 1 135 ? -3.853 2.717 -0.283 1.00 75.69 135 ASP A CA 1
ATOM 1083 C C . ASP A 1 135 ? -4.887 1.894 -1.064 1.00 75.69 135 ASP A C 1
ATOM 1085 O O . ASP A 1 135 ? -4.417 0.987 -1.807 1.00 75.69 135 ASP A O 1
#

pLDDT: mean 91.68, std 7.27, range [60.59, 98.12]

Foldseek 3Di:
DLVLVLVQVLVVLCVVFPADDFAWDADPVRGQWDDDPPDIDGDGDDDPDDDCVNVVHDDDPVRVVVVVVNQVRQQPRPDDRDDDDDPPFDDDPLVVCVVCVVVDDPVVCVVCVVVNVVVVVDPPVPDDDTGGPGD

Radius of gyration: 19.23 Å; chains: 1; bounding box: 45×32×43 Å

Sequence (135 aa):
MEDIKRNILILEAVTKSAINHPRLHLTKNNKIQFSEGNISAVVMDYIDGNSYHDLNRQPSDKELTLILREAMKISELNIKPPFIYDSIAIVNLLDMYERVTPHLSPEDTGLLKPVVEEFKTVDFNSLPKKFIHGD

Secondary structure (DSSP, 8-state):
-HHHHHHHHHHHHHTTSS---PPEEPPTTS-S-EEETTEEE-EE-------TTTTTSPPPHHHHHHHHHHHHHHHT----PPP---TTS---HHHHHHHHGGGS-HHHHHHHHHHHHHHTTS-TTTS--------